Protein AF-V9H8X4-F1 (afdb_monomer_lite)

Structure (mmCIF, N/CA/C/O backbone):
data_AF-V9H8X4-F1
#
_entry.id   AF-V9H8X4-F1
#
loop_
_atom_site.group_PDB
_atom_site.id
_atom_site.type_symbol
_atom_site.label_atom_id
_atom_site.label_alt_id
_atom_site.label_comp_id
_atom_site.label_asym_id
_atom_site.label_entity_id
_atom_site.label_seq_id
_atom_site.pdbx_PDB_ins_code
_atom_site.Cartn_x
_atom_site.Cartn_y
_atom_site.Cartn_z
_atom_site.occupancy
_atom_site.B_iso_or_equiv
_atom_site.auth_seq_id
_atom_site.auth_comp_id
_atom_site.auth_asym_id
_atom_site.auth_atom_id
_atom_site.pdbx_PDB_model_num
ATOM 1 N N . MET A 1 1 ? -43.567 36.193 42.236 1.00 38.84 1 MET A N 1
ATOM 2 C CA . MET A 1 1 ? -42.399 35.588 42.914 1.00 38.84 1 MET A CA 1
ATOM 3 C C . MET A 1 1 ? -41.207 35.797 41.972 1.00 38.84 1 MET A C 1
ATOM 5 O O . MET A 1 1 ? -41.114 35.067 41.006 1.00 38.84 1 MET A O 1
ATOM 9 N N . LYS A 1 2 ? -40.506 36.941 41.903 1.00 38.06 2 LYS A N 1
ATOM 10 C CA . LYS A 1 2 ? -39.577 37.602 42.850 1.00 38.06 2 LYS A CA 1
ATOM 11 C C . LYS A 1 2 ? -38.543 36.644 43.463 1.00 38.06 2 LYS A C 1
ATOM 13 O O . LYS A 1 2 ? -38.815 36.086 44.516 1.00 38.06 2 LYS A O 1
ATOM 18 N N . TYR A 1 3 ? -37.370 36.534 42.829 1.00 48.62 3 TYR A N 1
ATOM 19 C CA . TYR A 1 3 ? -36.122 36.104 43.468 1.00 48.62 3 TYR A CA 1
ATOM 20 C C . TYR A 1 3 ? -35.083 37.235 43.395 1.00 48.62 3 TYR A C 1
ATOM 22 O O . TYR A 1 3 ? -34.789 37.766 42.327 1.00 48.62 3 TYR A O 1
ATOM 30 N N . GLN A 1 4 ? -34.631 37.622 44.588 1.00 46.38 4 GLN A N 1
ATOM 31 C CA . GLN A 1 4 ? -33.528 38.524 44.951 1.00 46.38 4 GLN A CA 1
ATOM 32 C C . GLN A 1 4 ? -32.189 37.867 44.541 1.00 46.38 4 GLN A C 1
ATOM 34 O O . GLN A 1 4 ? -32.106 36.645 44.587 1.00 46.38 4 GLN A O 1
ATOM 39 N N . LEU A 1 5 ? -31.193 38.531 43.945 1.00 41.81 5 LEU A N 1
ATOM 40 C CA . LEU A 1 5 ? -30.273 39.586 44.412 1.00 41.81 5 LEU A CA 1
ATOM 41 C C . LEU A 1 5 ? -29.179 39.123 45.420 1.00 41.81 5 LEU A C 1
ATOM 43 O O . LEU A 1 5 ? -29.481 38.629 46.500 1.00 41.81 5 LEU A O 1
ATOM 47 N N . ILE A 1 6 ? -27.941 39.505 45.058 1.00 48.84 6 ILE A N 1
ATOM 48 C CA . ILE A 1 6 ? -26.719 39.846 45.830 1.00 48.84 6 ILE A CA 1
ATOM 49 C C . ILE A 1 6 ? -25.648 38.764 46.129 1.00 48.84 6 ILE A C 1
ATOM 51 O O . ILE A 1 6 ? -25.942 37.695 46.648 1.00 48.84 6 ILE A O 1
ATOM 55 N N . MET A 1 7 ? -24.389 39.218 45.935 1.00 43.84 7 MET A N 1
ATOM 56 C CA . MET A 1 7 ? -23.119 38.937 46.658 1.00 43.84 7 MET A CA 1
ATOM 57 C C . MET A 1 7 ? -22.144 38.021 45.888 1.00 43.84 7 MET A C 1
ATOM 59 O O . MET A 1 7 ? -22.571 37.036 45.311 1.00 43.84 7 MET A O 1
ATOM 63 N N . MET A 1 8 ? -20.821 38.219 45.826 1.00 48.88 8 MET A N 1
ATOM 64 C CA . MET A 1 8 ? -19.881 39.235 46.324 1.00 48.88 8 MET A CA 1
ATOM 65 C C . MET A 1 8 ? -18.519 38.990 45.638 1.00 48.88 8 MET A C 1
ATOM 67 O O . MET A 1 8 ? -18.234 37.890 45.172 1.00 48.88 8 MET A O 1
ATOM 71 N N . SER A 1 9 ? -17.686 40.024 45.610 1.00 46.59 9 SER A N 1
ATOM 72 C CA . SER A 1 9 ? -16.349 40.116 45.016 1.00 46.59 9 SER A CA 1
ATOM 73 C C . SER A 1 9 ? -15.239 39.277 45.682 1.00 46.59 9 SER A C 1
ATOM 75 O O . SER A 1 9 ? -15.213 39.157 46.902 1.00 46.59 9 SER A O 1
ATOM 77 N N . GLY A 1 10 ? -14.221 38.919 44.881 1.00 46.66 10 GLY A N 1
ATOM 78 C CA . GLY A 1 10 ? -12.791 38.993 45.247 1.00 46.66 10 GLY A CA 1
ATOM 79 C C . GLY A 1 10 ? -12.074 37.707 45.694 1.00 46.66 10 GLY A C 1
ATOM 80 O O . GLY A 1 10 ? -12.570 37.002 46.559 1.00 46.66 10 GLY A O 1
ATOM 81 N N . LEU A 1 11 ? -10.887 37.455 45.113 1.00 47.56 11 LEU A N 1
ATOM 82 C CA . LEU A 1 11 ? -9.597 37.010 45.709 1.00 47.56 11 LEU A CA 1
ATOM 83 C C . LEU A 1 11 ? -8.684 36.528 44.547 1.00 47.56 11 LEU A C 1
ATOM 85 O O . LEU A 1 11 ? -9.029 35.588 43.844 1.00 47.56 11 LEU A O 1
ATOM 89 N N . LEU A 1 12 ? -7.701 37.318 44.098 1.00 43.94 12 LEU A N 1
ATOM 90 C CA . LEU A 1 12 ? -6.284 37.375 44.516 1.00 43.94 12 LEU A CA 1
ATOM 91 C C . LEU A 1 12 ? -5.410 36.162 44.123 1.00 43.94 12 LEU A C 1
ATOM 93 O O . LEU A 1 12 ? -5.714 35.014 44.421 1.00 43.94 12 LEU A O 1
ATOM 97 N N . LEU A 1 13 ? -4.294 36.502 43.460 1.00 49.56 13 LEU A N 1
ATOM 98 C CA . LEU A 1 13 ? -3.162 35.670 43.040 1.00 49.56 13 LEU A CA 1
ATOM 99 C C . LEU A 1 13 ? -2.629 34.760 44.157 1.00 49.56 13 LEU A C 1
ATOM 101 O O . LEU A 1 13 ? -2.424 35.217 45.278 1.00 49.56 13 LEU A O 1
ATOM 105 N N . ASN A 1 14 ? -2.219 33.546 43.780 1.00 54.97 14 ASN A N 1
ATOM 106 C CA . ASN A 1 14 ? -1.124 32.838 44.438 1.00 54.97 14 ASN A CA 1
ATOM 107 C C . ASN A 1 14 ? -0.194 32.229 43.382 1.00 54.97 14 ASN A C 1
ATOM 109 O O . ASN A 1 14 ? -0.600 31.413 42.558 1.00 54.97 14 ASN A O 1
ATOM 113 N N . ALA A 1 15 ? 1.054 32.686 43.415 1.00 45.19 15 ALA A N 1
ATOM 114 C CA . ALA A 1 15 ? 2.204 32.044 42.803 1.00 45.19 15 ALA A CA 1
ATOM 115 C C . ALA A 1 15 ? 2.862 31.098 43.823 1.00 45.19 15 ALA A C 1
ATOM 117 O O . ALA A 1 15 ? 2.522 31.136 45.005 1.00 45.19 15 ALA A O 1
ATOM 118 N N . CYS A 1 16 ? 3.882 30.369 43.355 1.00 39.66 16 CYS A N 1
ATOM 119 C CA . CYS A 1 16 ? 4.750 29.439 44.091 1.00 39.66 16 CYS A CA 1
ATOM 120 C C . CYS A 1 16 ? 4.154 28.011 44.183 1.00 39.66 16 CYS A C 1
ATOM 122 O O . CYS A 1 16 ? 2.951 27.844 44.303 1.00 39.66 16 CYS A O 1
ATOM 124 N N . VAL A 1 17 ? 4.897 26.909 44.077 1.00 44.16 17 VAL A N 1
ATOM 125 C CA . VAL A 1 17 ? 6.344 26.685 44.099 1.00 44.16 17 VAL A CA 1
ATOM 126 C C . VAL A 1 17 ? 6.613 25.229 43.679 1.00 44.16 17 VAL A C 1
ATOM 128 O O . VAL A 1 17 ? 5.860 24.330 44.033 1.00 44.16 17 VAL A O 1
ATOM 131 N N . SER A 1 18 ? 7.688 25.049 42.905 1.00 44.12 18 SER A N 1
ATOM 132 C CA . SER A 1 18 ? 8.586 23.882 42.799 1.00 44.12 18 SER A CA 1
ATOM 133 C C . SER A 1 18 ? 8.045 22.444 42.717 1.00 44.12 18 SER A C 1
ATOM 135 O O . SER A 1 18 ? 7.510 21.893 43.673 1.00 44.12 18 SER A O 1
ATOM 137 N N . GLY A 1 19 ? 8.467 21.767 41.647 1.00 38.81 19 GLY A N 1
ATOM 138 C CA . GLY A 1 19 ? 8.720 20.328 41.626 1.00 38.81 19 GLY A CA 1
ATOM 139 C C . GLY A 1 19 ? 9.842 20.006 40.637 1.00 38.81 19 GLY A C 1
ATOM 140 O O . GLY A 1 19 ? 9.573 19.683 39.487 1.00 38.81 19 GLY A O 1
ATOM 141 N N . LEU A 1 20 ? 11.098 20.157 41.073 1.00 43.06 20 LEU A N 1
ATOM 142 C CA . LEU A 1 20 ? 12.253 19.494 40.461 1.00 43.06 20 LEU A CA 1
ATOM 143 C C . LEU A 1 20 ? 12.196 18.007 40.833 1.00 43.06 20 LEU A C 1
ATOM 145 O O . LEU A 1 20 ? 12.209 17.726 42.025 1.00 43.06 20 LEU A O 1
ATOM 149 N N . THR A 1 21 ? 12.264 17.102 39.856 1.00 37.41 21 THR A N 1
ATOM 150 C CA . THR A 1 21 ? 12.989 15.816 39.947 1.00 37.41 21 THR A CA 1
ATOM 151 C C . THR A 1 21 ? 13.325 15.367 38.514 1.00 37.41 21 THR A C 1
ATOM 153 O O . THR A 1 21 ? 12.446 15.086 37.712 1.00 37.41 21 THR A O 1
ATOM 156 N N . SER A 1 22 ? 14.559 15.593 38.061 1.00 45.41 22 SER A N 1
ATOM 157 C CA . SER A 1 22 ? 15.632 14.582 37.991 1.00 45.41 22 SER A CA 1
ATOM 158 C C . SER A 1 22 ? 15.454 13.576 36.846 1.00 45.41 22 SER A C 1
ATOM 160 O O . SER A 1 22 ? 14.609 12.692 36.931 1.00 45.41 22 SER A O 1
ATOM 162 N N . GLY A 1 23 ? 16.305 13.67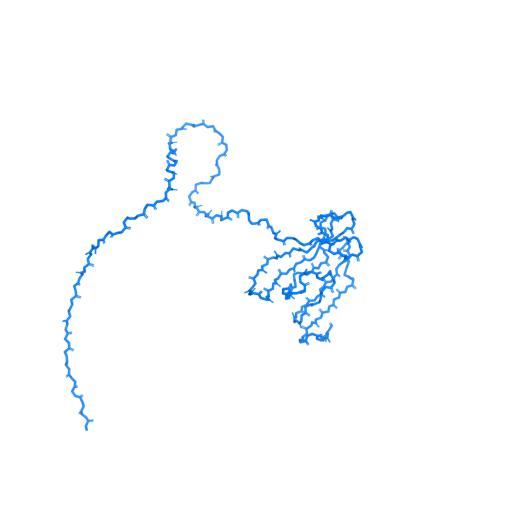8 35.818 1.00 41.91 23 GLY A N 1
ATOM 163 C CA . GLY A 1 23 ? 16.475 12.625 34.811 1.00 41.91 23 GLY A CA 1
ATOM 164 C C . GLY A 1 23 ? 17.063 13.108 33.485 1.00 41.91 23 GLY A C 1
ATOM 165 O O . GLY A 1 23 ? 16.327 13.323 32.532 1.00 41.91 23 GLY A O 1
ATOM 166 N N . ASP A 1 24 ? 18.387 13.278 33.453 1.00 44.84 24 ASP A N 1
ATOM 167 C CA . ASP A 1 24 ? 19.256 13.107 32.274 1.00 44.84 24 ASP A CA 1
ATOM 168 C C . ASP A 1 24 ? 19.012 13.984 31.033 1.00 44.84 24 ASP A C 1
ATOM 170 O O . ASP A 1 24 ? 18.841 13.508 29.911 1.00 44.84 24 ASP A O 1
ATOM 174 N N . GLY A 1 25 ? 19.099 15.303 31.207 1.00 40.31 25 GLY A N 1
ATOM 175 C CA . GLY A 1 25 ? 19.305 16.230 30.094 1.00 40.31 25 GLY A CA 1
ATOM 176 C C . GLY A 1 25 ? 20.783 16.578 29.948 1.00 40.31 25 GLY A C 1
ATOM 177 O O . GLY A 1 25 ? 21.277 17.442 30.668 1.00 40.31 25 GLY A O 1
ATOM 178 N N . VAL A 1 26 ? 21.498 15.939 29.018 1.00 51.84 26 VAL A N 1
ATOM 179 C CA . VAL A 1 26 ? 22.844 16.386 28.627 1.00 51.84 26 VAL A CA 1
ATOM 180 C C . VAL A 1 26 ? 22.701 17.734 27.917 1.00 51.84 26 VAL A C 1
ATOM 182 O O . VAL A 1 26 ? 22.252 17.808 26.774 1.00 51.84 26 VAL A O 1
ATOM 185 N N . SER A 1 27 ? 23.066 18.818 28.597 1.00 47.78 27 SER A N 1
ATOM 186 C CA . SER A 1 27 ? 23.166 20.145 27.999 1.00 47.78 27 SER A CA 1
ATOM 187 C C . SER A 1 27 ? 24.409 20.207 27.113 1.00 47.78 27 SER A C 1
ATOM 189 O O . SER A 1 27 ? 25.516 20.500 27.559 1.00 47.78 27 SER A O 1
ATOM 191 N N . VAL A 1 28 ? 24.237 19.940 25.818 1.00 47.31 28 VAL A N 1
ATOM 192 C CA . VAL A 1 28 ? 25.269 20.247 24.823 1.00 47.31 28 VAL A CA 1
ATOM 193 C C . VAL A 1 28 ? 25.179 21.736 24.502 1.00 47.31 28 VAL A C 1
ATOM 195 O O . VAL A 1 28 ? 24.481 22.172 23.589 1.00 47.31 28 VAL A O 1
ATOM 198 N N . GLY A 1 29 ? 25.867 22.532 25.319 1.00 46.12 29 GLY A N 1
ATOM 199 C CA . GLY A 1 29 ? 26.180 23.918 25.009 1.00 46.12 29 GLY A CA 1
ATOM 200 C C . GLY A 1 29 ? 27.262 23.969 23.935 1.00 46.12 29 GLY A C 1
ATOM 201 O O . GLY A 1 29 ? 28.422 23.680 24.207 1.00 46.12 29 GLY A O 1
ATOM 202 N N . VAL A 1 30 ? 26.889 24.352 22.719 1.00 46.00 30 VAL A N 1
ATOM 203 C CA . VAL A 1 30 ? 27.822 24.773 21.665 1.00 46.00 30 VAL A CA 1
ATOM 204 C C . VAL A 1 30 ? 27.287 26.129 21.211 1.00 46.00 30 VAL A C 1
ATOM 206 O O . VAL A 1 30 ? 26.231 26.217 20.601 1.00 46.00 30 VAL A O 1
ATOM 209 N N . GLY A 1 31 ? 27.832 27.247 21.682 1.00 38.62 31 GLY A N 1
ATOM 210 C CA . GLY A 1 31 ? 29.222 27.630 21.473 1.00 38.62 31 GLY A CA 1
ATOM 211 C C . GLY A 1 31 ? 29.271 28.408 20.162 1.00 38.62 31 GLY A C 1
ATOM 212 O O . GLY A 1 31 ? 29.438 27.827 19.096 1.00 38.62 31 GLY A O 1
ATOM 213 N N . ILE A 1 32 ? 29.036 29.720 20.233 1.00 53.75 32 ILE A N 1
ATOM 214 C CA . ILE A 1 32 ? 29.108 30.619 19.080 1.00 53.75 32 ILE A CA 1
ATOM 215 C C . ILE A 1 32 ? 30.589 30.785 18.740 1.00 53.75 32 ILE A C 1
ATOM 217 O O . ILE A 1 32 ? 31.320 31.441 19.475 1.00 53.75 32 ILE A O 1
ATOM 221 N N . GLY A 1 33 ? 31.042 30.172 17.650 1.00 37.47 33 GLY A N 1
ATOM 222 C CA . GLY A 1 33 ? 32.437 30.270 17.242 1.00 37.47 33 GLY A CA 1
ATOM 223 C C . GLY A 1 33 ? 32.659 29.835 15.802 1.00 37.47 33 GLY A C 1
ATOM 224 O O . GLY A 1 33 ? 32.567 28.656 15.499 1.00 37.47 33 GLY A O 1
ATOM 225 N N . GLY A 1 34 ? 32.971 30.815 14.950 1.00 43.41 34 GLY A N 1
ATOM 226 C CA . GLY A 1 34 ? 33.906 30.674 13.831 1.00 43.41 34 GLY A CA 1
ATOM 227 C C . GLY A 1 34 ? 33.517 29.752 12.677 1.00 43.41 34 GLY A C 1
ATOM 228 O O . GLY A 1 34 ? 33.696 28.550 12.752 1.00 43.41 34 GLY A O 1
ATOM 229 N N . MET A 1 35 ? 33.070 30.383 11.586 1.00 50.72 35 MET A N 1
ATOM 230 C CA . MET A 1 35 ? 33.462 30.130 10.188 1.00 50.72 35 MET A CA 1
ATOM 231 C C . MET A 1 35 ? 33.785 28.673 9.802 1.00 50.72 35 MET A C 1
ATOM 233 O O . MET A 1 35 ? 34.800 28.154 10.225 1.00 50.72 35 MET A O 1
ATOM 237 N N . PHE A 1 36 ? 32.947 28.100 8.926 1.00 46.41 36 PHE A N 1
ATOM 238 C CA . PHE A 1 36 ? 33.178 27.045 7.913 1.00 46.41 36 PHE A CA 1
ATOM 239 C C . PHE A 1 36 ? 32.031 26.018 7.922 1.00 46.41 36 PHE A C 1
ATOM 241 O O . PHE A 1 36 ? 31.776 25.353 8.918 1.00 46.41 36 PHE A O 1
ATOM 248 N N . GLY A 1 37 ? 31.354 25.877 6.777 1.00 41.66 37 GLY A N 1
ATOM 249 C CA . GLY A 1 37 ? 30.439 24.765 6.495 1.00 41.66 37 GLY A CA 1
ATOM 250 C C . GLY A 1 37 ? 28.959 25.146 6.436 1.00 41.66 37 GLY A C 1
ATOM 251 O O . GLY A 1 37 ? 28.396 25.692 7.379 1.00 41.66 37 GLY A O 1
ATOM 252 N N . ASN A 1 38 ? 28.346 24.858 5.286 1.00 49.03 38 ASN A N 1
ATOM 253 C CA . ASN A 1 38 ? 26.952 25.096 4.905 1.00 49.03 38 ASN A CA 1
ATOM 254 C C . ASN A 1 38 ? 25.943 24.865 6.042 1.00 49.03 38 ASN A C 1
ATOM 256 O O . ASN A 1 38 ? 25.577 23.727 6.329 1.00 49.03 38 ASN A O 1
ATOM 260 N N . ARG A 1 39 ? 25.438 25.951 6.641 1.00 51.28 39 ARG A N 1
ATOM 261 C CA . ARG A 1 39 ? 24.358 25.885 7.629 1.00 51.28 39 ARG A CA 1
ATOM 262 C C . ARG A 1 39 ? 23.071 26.475 7.070 1.00 51.28 39 ARG A C 1
ATOM 264 O O . ARG A 1 39 ? 23.010 27.633 6.660 1.00 51.28 39 ARG A O 1
ATOM 271 N N . ILE A 1 40 ? 22.059 25.621 7.055 1.00 51.62 40 ILE A N 1
ATOM 272 C CA . ILE A 1 40 ? 20.669 25.932 6.766 1.00 51.62 40 ILE A CA 1
ATOM 273 C C . ILE A 1 40 ? 20.139 26.885 7.844 1.00 51.62 40 ILE A C 1
ATOM 275 O O . ILE A 1 40 ? 20.235 26.599 9.032 1.00 51.62 40 ILE A O 1
ATOM 279 N N . GLY A 1 41 ? 19.570 28.000 7.382 1.00 46.69 41 GLY A N 1
ATOM 280 C CA . GLY A 1 41 ? 18.304 28.535 7.883 1.00 46.69 41 GLY A CA 1
ATOM 281 C C . GLY A 1 41 ? 18.303 29.243 9.235 1.00 46.69 41 GLY A C 1
ATOM 282 O O . GLY A 1 41 ? 18.188 28.632 10.290 1.00 46.69 41 GLY A O 1
ATOM 283 N N . VAL A 1 42 ? 18.284 30.571 9.174 1.00 51.47 42 VAL A N 1
ATOM 284 C CA . VAL A 1 42 ? 17.824 31.456 10.245 1.00 51.47 42 VAL A CA 1
ATOM 285 C C . VAL A 1 42 ? 16.340 31.182 10.542 1.00 51.47 42 VAL A C 1
ATOM 287 O O . VAL A 1 42 ? 15.503 31.271 9.650 1.00 51.47 42 VAL A O 1
ATOM 290 N N . GLY A 1 43 ? 16.011 30.923 11.809 1.00 48.31 43 GLY A N 1
ATOM 291 C CA . GLY A 1 43 ? 14.831 31.536 12.425 1.00 48.31 43 GLY A CA 1
ATOM 292 C C . GLY A 1 43 ? 13.448 30.912 12.228 1.00 48.31 43 GLY A C 1
ATOM 293 O O . GLY A 1 43 ? 12.489 31.662 12.298 1.00 48.31 43 GLY A O 1
ATOM 294 N N . THR A 1 44 ? 13.303 29.593 12.069 1.00 49.66 44 THR A N 1
ATOM 295 C CA . THR A 1 44 ? 12.114 28.858 12.559 1.00 49.66 44 THR A CA 1
ATOM 296 C C . THR A 1 44 ? 12.522 27.422 12.892 1.00 49.66 44 THR A C 1
ATOM 298 O O . THR A 1 44 ? 12.873 26.632 12.021 1.00 49.66 44 THR A O 1
ATOM 301 N N . SER A 1 45 ? 12.536 27.067 14.173 1.00 46.34 45 SER A N 1
ATOM 302 C CA . SER A 1 45 ? 12.736 25.688 14.613 1.00 46.34 45 SER A CA 1
ATOM 303 C C . SER A 1 45 ? 11.477 24.879 14.292 1.00 46.34 45 SER A C 1
ATOM 305 O O . SER A 1 45 ? 10.582 24.763 15.128 1.00 46.34 45 SER A O 1
ATOM 307 N N . ILE A 1 46 ? 11.378 24.329 13.079 1.00 52.03 46 ILE A N 1
ATOM 308 C CA . ILE A 1 46 ? 10.465 23.209 12.852 1.00 52.03 46 ILE A CA 1
ATOM 309 C C . ILE A 1 46 ? 11.124 22.007 13.513 1.00 52.03 46 ILE A C 1
ATOM 311 O O . ILE A 1 46 ? 12.070 21.419 12.992 1.00 52.03 46 ILE A O 1
ATOM 315 N N . GLN A 1 47 ? 10.633 21.675 14.699 1.00 42.56 47 GLN A N 1
ATOM 316 C CA . GLN A 1 47 ? 10.829 20.373 15.307 1.00 42.56 47 GLN A CA 1
ATOM 317 C C . GLN A 1 47 ? 10.243 19.338 14.339 1.00 42.56 47 GLN A C 1
ATOM 319 O O . GLN A 1 47 ? 9.046 19.077 14.357 1.00 42.56 47 GLN A O 1
ATOM 324 N N . MET A 1 48 ? 11.061 18.798 13.436 1.00 44.78 48 MET A N 1
ATOM 325 C CA . MET A 1 48 ? 10.720 17.578 12.715 1.00 44.78 48 MET A CA 1
ATOM 326 C C . MET A 1 48 ? 11.086 16.424 13.645 1.00 44.78 48 MET A C 1
ATOM 328 O O . MET A 1 48 ? 12.279 16.158 13.818 1.00 44.78 48 MET A O 1
ATOM 332 N N . PRO A 1 49 ? 10.119 15.765 14.308 1.00 42.03 49 PRO A N 1
ATOM 333 C CA . PRO A 1 49 ? 10.428 14.537 15.013 1.00 42.03 49 PRO A CA 1
ATOM 334 C C . PRO A 1 49 ? 10.983 13.522 14.006 1.00 42.03 49 PRO A C 1
ATOM 336 O O . PRO A 1 49 ? 10.350 13.216 12.999 1.00 42.03 49 PRO A O 1
ATOM 339 N N . THR A 1 50 ? 12.216 13.096 14.285 1.00 42.69 50 THR A N 1
ATOM 340 C CA . THR A 1 50 ? 12.871 11.821 13.956 1.00 42.69 50 THR A CA 1
ATOM 341 C C . THR A 1 50 ? 12.184 10.955 12.897 1.00 42.69 50 THR A C 1
ATOM 343 O O . THR A 1 50 ? 11.071 10.485 13.119 1.00 42.69 50 THR A O 1
ATOM 346 N N . GLN A 1 51 ? 12.902 10.676 11.802 1.00 45.78 51 GLN A N 1
ATOM 347 C CA . GLN A 1 51 ? 12.603 9.666 10.777 1.00 45.78 51 GLN A CA 1
ATOM 348 C C . GLN A 1 51 ? 11.816 8.467 11.336 1.00 45.78 51 GLN A C 1
ATOM 350 O O . GLN A 1 51 ? 12.390 7.515 11.858 1.00 45.78 51 GLN A O 1
ATOM 355 N N . THR A 1 52 ? 10.491 8.496 11.210 1.00 46.84 52 THR A N 1
ATOM 356 C CA . THR A 1 52 ? 9.696 7.275 11.264 1.00 46.84 52 THR A CA 1
ATOM 357 C C . THR A 1 52 ? 9.826 6.678 9.877 1.00 46.84 52 THR A C 1
ATOM 359 O O . THR A 1 52 ? 9.206 7.152 8.927 1.00 46.84 52 THR A O 1
ATOM 362 N N . THR A 1 53 ? 10.716 5.699 9.712 1.00 52.22 53 THR A N 1
ATOM 363 C CA . THR A 1 53 ? 10.726 4.894 8.490 1.00 52.22 53 THR A CA 1
ATOM 364 C C . THR A 1 53 ? 9.288 4.421 8.266 1.00 52.22 53 THR A C 1
ATOM 366 O O . THR A 1 53 ? 8.705 3.859 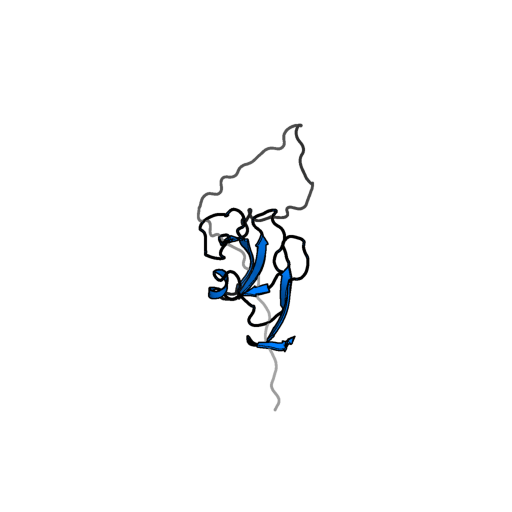9.201 1.00 52.22 53 THR A O 1
ATOM 369 N N . PRO A 1 54 ? 8.673 4.691 7.099 1.00 63.22 54 PRO A N 1
ATOM 370 C CA . PRO A 1 54 ? 7.314 4.251 6.843 1.00 63.22 54 PRO A CA 1
ATOM 371 C C . PRO A 1 54 ? 7.226 2.756 7.124 1.00 63.22 54 PRO A C 1
ATOM 373 O O . PRO A 1 54 ? 8.034 1.983 6.607 1.00 63.22 54 PRO A O 1
ATOM 376 N N . THR A 1 55 ? 6.285 2.347 7.975 1.00 89.88 55 THR A N 1
ATOM 377 C CA . THR A 1 55 ? 6.091 0.925 8.248 1.00 89.88 55 THR A CA 1
ATOM 378 C C . THR A 1 55 ? 5.685 0.257 6.941 1.00 89.88 55 THR A C 1
ATOM 380 O O . THR A 1 55 ? 4.640 0.577 6.366 1.00 89.88 55 THR A O 1
ATOM 383 N N . THR A 1 56 ? 6.551 -0.625 6.457 1.00 94.56 56 THR A N 1
ATOM 384 C CA . THR A 1 56 ? 6.397 -1.341 5.195 1.00 94.56 56 THR A CA 1
ATOM 385 C C . THR A 1 56 ? 6.188 -2.821 5.468 1.00 94.56 56 THR A C 1
ATOM 387 O O . THR A 1 56 ? 6.743 -3.387 6.407 1.00 94.56 56 THR A O 1
ATOM 390 N N . ILE A 1 57 ? 5.319 -3.432 4.671 1.00 97.12 57 ILE A N 1
ATOM 391 C CA . ILE A 1 57 ? 5.005 -4.858 4.717 1.00 97.12 57 ILE A CA 1
ATOM 392 C C . ILE A 1 57 ? 5.352 -5.414 3.345 1.00 97.12 57 ILE A C 1
ATOM 394 O O . ILE A 1 57 ? 4.829 -4.924 2.342 1.00 97.12 57 ILE A O 1
ATOM 398 N N . HIS A 1 58 ? 6.227 -6.414 3.298 1.00 97.50 58 HIS A N 1
ATOM 399 C CA . HIS A 1 58 ? 6.716 -6.977 2.045 1.00 97.50 58 HIS A CA 1
ATOM 400 C C . HIS A 1 58 ? 5.924 -8.219 1.640 1.00 97.50 58 HIS A C 1
ATOM 402 O O . HIS A 1 58 ? 5.513 -9.032 2.472 1.00 97.50 58 HIS A O 1
ATOM 408 N N . PHE A 1 59 ? 5.745 -8.368 0.331 1.00 98.31 59 PHE A N 1
ATOM 409 C CA . PHE A 1 59 ? 5.164 -9.535 -0.305 1.00 98.31 59 PHE A CA 1
ATOM 410 C C . PHE A 1 59 ? 6.100 -10.056 -1.399 1.00 98.31 59 PHE A C 1
ATOM 412 O O . PHE A 1 59 ? 6.668 -9.282 -2.173 1.00 98.31 59 PHE A O 1
ATOM 419 N N . ASP A 1 60 ? 6.251 -11.375 -1.489 1.00 97.88 60 ASP A N 1
ATOM 420 C CA . ASP A 1 60 ? 6.991 -12.021 -2.569 1.00 97.88 60 ASP A CA 1
ATOM 421 C C . ASP A 1 60 ? 6.272 -11.880 -3.927 1.00 97.88 60 ASP A C 1
ATOM 423 O O . ASP A 1 60 ? 5.155 -11.363 -4.035 1.00 97.88 60 ASP A O 1
ATOM 427 N N . ALA A 1 61 ? 6.907 -12.362 -4.997 1.00 96.75 61 ALA A N 1
ATOM 428 C CA . ALA A 1 61 ? 6.347 -12.305 -6.348 1.00 96.75 61 ALA A CA 1
ATOM 429 C C . ALA A 1 61 ? 5.027 -13.092 -6.511 1.00 96.75 61 ALA A C 1
ATOM 431 O O . ALA A 1 61 ? 4.300 -12.885 -7.484 1.00 96.75 61 ALA A O 1
ATOM 432 N N . GLN A 1 62 ? 4.701 -13.994 -5.581 1.00 96.75 62 GLN A N 1
ATOM 433 C CA . GLN A 1 62 ? 3.444 -14.743 -5.543 1.00 96.75 62 GLN A CA 1
ATOM 434 C C . GLN A 1 62 ? 2.400 -14.101 -4.612 1.00 96.75 62 GLN A C 1
ATOM 436 O O . GLN A 1 62 ? 1.276 -14.596 -4.527 1.00 96.75 62 GLN A O 1
ATOM 441 N N . GLY A 1 63 ? 2.734 -12.990 -3.951 1.00 95.62 63 GLY A N 1
ATOM 442 C CA . GLY A 1 63 ? 1.856 -12.279 -3.029 1.00 95.62 63 GLY A CA 1
ATOM 443 C C . GLY A 1 63 ? 1.809 -12.869 -1.618 1.00 95.62 63 GLY A C 1
ATOM 444 O O . GLY A 1 63 ? 0.866 -12.573 -0.882 1.00 95.62 63 GLY A O 1
ATOM 445 N N . ARG A 1 64 ? 2.775 -13.710 -1.229 1.00 97.31 64 ARG A N 1
ATOM 446 C CA . ARG A 1 64 ? 2.915 -14.190 0.156 1.00 97.31 64 ARG A CA 1
ATOM 447 C C . ARG A 1 64 ? 3.702 -13.185 0.977 1.00 97.31 64 ARG A C 1
ATOM 449 O O . ARG A 1 64 ? 4.554 -12.499 0.428 1.00 97.31 64 ARG A O 1
ATOM 456 N N . LEU A 1 65 ? 3.440 -13.116 2.280 1.00 96.69 65 LEU A N 1
ATOM 457 C CA . LEU A 1 65 ? 4.243 -12.293 3.185 1.00 96.69 65 LEU A CA 1
ATOM 458 C C . LEU A 1 65 ? 5.719 -12.684 3.112 1.00 96.69 65 LEU A C 1
ATOM 460 O O . LEU A 1 65 ? 6.055 -13.863 3.015 1.00 96.69 65 LEU A O 1
ATOM 464 N N . SER A 1 66 ? 6.571 -11.672 3.184 1.00 96.06 66 SER A N 1
ATOM 465 C CA . SER A 1 66 ? 8.019 -11.803 3.197 1.00 96.06 66 SER A CA 1
ATOM 466 C C . SER A 1 66 ? 8.589 -10.917 4.299 1.00 96.06 66 SER A C 1
ATOM 468 O O . SER A 1 66 ? 8.095 -9.811 4.523 1.00 96.06 66 SER A O 1
ATOM 470 N N . ASP A 1 67 ? 9.648 -11.378 4.961 1.00 92.94 67 ASP A N 1
ATOM 471 C CA . ASP A 1 67 ? 10.344 -10.603 5.998 1.00 92.94 67 ASP A CA 1
ATOM 472 C C . ASP A 1 67 ? 11.236 -9.498 5.407 1.00 92.94 67 ASP A C 1
ATOM 474 O O . ASP A 1 67 ? 11.700 -8.610 6.120 1.00 92.94 67 ASP A O 1
ATOM 478 N N . ALA A 1 68 ? 11.483 -9.544 4.096 1.00 93.25 68 ALA A N 1
ATOM 479 C CA . ALA A 1 68 ? 12.306 -8.581 3.377 1.00 93.25 68 ALA A CA 1
ATOM 480 C C . ALA A 1 68 ? 11.793 -8.340 1.951 1.00 93.25 68 ALA A C 1
ATOM 482 O O . ALA A 1 68 ? 11.001 -9.121 1.411 1.00 93.25 68 ALA A O 1
ATOM 483 N N . ALA A 1 69 ? 12.297 -7.277 1.325 1.00 95.00 69 ALA A N 1
ATOM 484 C CA . ALA A 1 69 ? 12.058 -6.984 -0.081 1.00 95.00 69 ALA A CA 1
ATOM 485 C C . ALA A 1 69 ? 12.458 -8.169 -0.974 1.00 95.00 69 ALA A C 1
ATOM 487 O O . ALA A 1 69 ? 13.528 -8.763 -0.817 1.00 95.00 69 ALA A O 1
ATOM 488 N N . SER A 1 70 ? 11.598 -8.500 -1.936 1.00 95.81 70 SER A N 1
ATOM 489 C CA . SER A 1 70 ? 11.805 -9.619 -2.855 1.00 95.81 70 SER A CA 1
ATOM 490 C C . SER A 1 70 ? 11.862 -9.135 -4.298 1.00 95.81 70 SER A C 1
ATOM 492 O O . SER A 1 70 ? 11.130 -8.230 -4.707 1.00 95.81 70 SER A O 1
ATOM 494 N N . LYS A 1 71 ? 12.722 -9.756 -5.111 1.00 93.88 71 LYS A N 1
ATOM 495 C CA . LYS A 1 71 ? 12.802 -9.454 -6.543 1.00 93.88 71 LYS A CA 1
ATOM 496 C C . LYS A 1 71 ? 11.457 -9.764 -7.202 1.00 9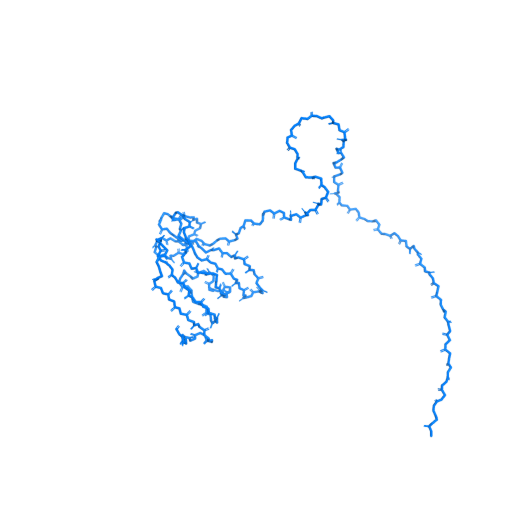3.88 71 LYS A C 1
ATOM 498 O O . LYS A 1 71 ? 10.940 -10.869 -7.068 1.00 93.88 71 LYS A O 1
ATOM 503 N N . ASN A 1 72 ? 10.928 -8.801 -7.957 1.00 94.94 72 ASN A N 1
ATOM 504 C CA . ASN A 1 72 ? 9.583 -8.848 -8.553 1.00 94.94 72 ASN A CA 1
ATOM 505 C C . ASN A 1 72 ? 8.442 -8.923 -7.519 1.00 94.94 72 ASN A C 1
ATOM 507 O O . ASN A 1 72 ? 7.316 -9.254 -7.885 1.00 94.94 72 ASN A O 1
ATOM 511 N N . GLY A 1 73 ? 8.733 -8.657 -6.246 1.00 97.31 73 GLY A N 1
ATOM 512 C CA . GLY A 1 73 ? 7.748 -8.600 -5.181 1.00 97.31 73 GLY A CA 1
ATOM 513 C C . GLY A 1 73 ? 7.008 -7.268 -5.139 1.00 97.31 73 GLY A C 1
ATOM 514 O O . GLY A 1 73 ? 7.052 -6.445 -6.063 1.00 97.31 73 GLY A O 1
ATOM 515 N N . PHE A 1 74 ? 6.336 -7.059 -4.018 1.00 98.38 74 PHE A N 1
ATOM 516 C CA . PHE A 1 74 ? 5.529 -5.882 -3.747 1.00 98.38 74 PHE A CA 1
ATOM 517 C C . PHE A 1 74 ? 5.751 -5.443 -2.311 1.00 98.38 74 PHE A C 1
ATOM 519 O O . PHE A 1 74 ? 6.046 -6.266 -1.448 1.00 98.38 74 PHE A O 1
ATOM 526 N N . TYR A 1 75 ? 5.519 -4.171 -2.031 1.00 98.00 75 TYR A N 1
ATOM 527 C CA . TYR A 1 75 ? 5.432 -3.710 -0.656 1.00 98.00 75 TYR A CA 1
ATOM 528 C C . TYR A 1 75 ? 4.195 -2.850 -0.460 1.00 98.00 75 TYR A C 1
ATOM 530 O O . TYR A 1 75 ? 3.761 -2.117 -1.350 1.00 98.00 75 TYR A O 1
ATOM 538 N N . ARG A 1 76 ? 3.617 -2.956 0.731 1.00 98.44 76 ARG A N 1
ATOM 539 C CA . ARG A 1 76 ? 2.583 -2.062 1.229 1.00 98.44 76 ARG A CA 1
ATOM 540 C C . ARG A 1 76 ? 3.219 -1.080 2.185 1.00 98.44 76 ARG A C 1
ATOM 542 O O . ARG A 1 76 ? 3.843 -1.489 3.158 1.00 98.44 76 ARG A O 1
ATOM 549 N N . GLN A 1 77 ? 3.008 0.203 1.945 1.00 97.31 77 GLN A N 1
ATOM 550 C CA . GLN A 1 77 ? 3.409 1.264 2.851 1.00 97.31 77 GLN A CA 1
ATOM 551 C C . GLN A 1 77 ? 2.204 1.748 3.654 1.00 97.31 77 GLN A C 1
ATOM 553 O O . GLN A 1 77 ? 1.163 2.078 3.084 1.00 97.31 77 GLN A O 1
ATOM 558 N N . ILE A 1 78 ? 2.352 1.827 4.975 1.00 96.81 78 ILE A N 1
ATOM 559 C CA . ILE A 1 78 ? 1.376 2.485 5.845 1.00 96.81 78 ILE A CA 1
ATOM 560 C C . ILE A 1 78 ? 1.648 3.991 5.804 1.00 96.81 78 ILE A C 1
ATOM 562 O O . ILE A 1 78 ? 2.683 4.454 6.278 1.00 96.81 78 ILE A O 1
ATOM 566 N N . ILE A 1 79 ? 0.721 4.751 5.223 1.00 96.00 79 ILE A N 1
ATOM 567 C CA . ILE A 1 79 ? 0.803 6.214 5.11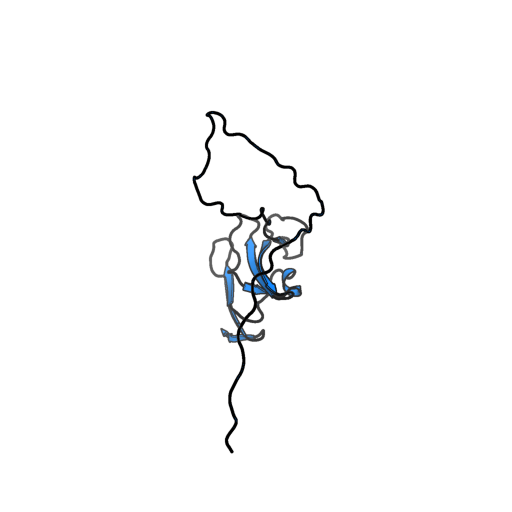1 1.00 96.00 79 ILE A CA 1
ATOM 568 C C . ILE A 1 79 ? 0.373 6.859 6.428 1.00 96.00 79 ILE A C 1
ATOM 570 O O . ILE A 1 79 ? 1.018 7.786 6.911 1.00 96.00 79 ILE A O 1
ATOM 574 N N . SER A 1 80 ? -0.722 6.376 7.019 1.00 94.06 80 SER A N 1
ATOM 575 C CA . SER A 1 80 ? -1.196 6.862 8.313 1.00 94.06 80 SER A CA 1
ATOM 576 C C . SER A 1 80 ? -2.003 5.807 9.065 1.00 94.06 80 SER A C 1
ATOM 578 O O . SER A 1 80 ? -2.679 4.961 8.476 1.00 94.06 80 SER A O 1
ATOM 580 N N . LYS A 1 81 ? -1.947 5.874 10.397 1.00 94.88 81 LYS A N 1
ATOM 581 C CA . LYS A 1 81 ? -2.826 5.129 11.302 1.00 94.88 81 LYS A CA 1
ATOM 582 C C . LYS A 1 81 ? -3.925 6.075 11.780 1.00 94.88 81 LYS A C 1
ATOM 584 O O . LYS A 1 81 ? -3.638 7.015 12.514 1.00 94.88 81 LYS A O 1
ATOM 589 N N . GLN A 1 82 ? -5.163 5.840 11.356 1.00 91.88 82 GLN A N 1
ATOM 590 C CA . GLN A 1 82 ? -6.316 6.674 11.718 1.00 91.88 82 GLN A CA 1
ATOM 591 C C . GLN A 1 82 ? -6.935 6.244 13.053 1.00 91.88 82 GLN A C 1
ATOM 593 O O . GLN A 1 82 ? -7.419 7.074 13.814 1.00 91.88 82 GLN A O 1
ATOM 598 N N . SER A 1 83 ? -6.905 4.944 13.356 1.00 92.81 83 SER A N 1
ATOM 599 C CA . SER A 1 83 ? -7.357 4.383 14.633 1.00 92.81 83 SER A CA 1
ATOM 600 C C . SER A 1 83 ? -6.651 3.052 14.919 1.00 92.81 83 SER A C 1
ATOM 602 O O . SER A 1 83 ? -5.762 2.634 14.176 1.00 92.81 83 SER A O 1
ATOM 604 N N . ALA A 1 84 ? -7.031 2.355 15.994 1.00 89.81 84 ALA A N 1
ATOM 605 C CA . ALA A 1 84 ? -6.496 1.026 16.300 1.00 89.81 84 ALA A CA 1
ATOM 606 C C . ALA A 1 84 ? -6.738 -0.005 15.179 1.00 89.81 84 ALA A C 1
ATOM 608 O O . ALA A 1 84 ? -5.952 -0.936 15.045 1.00 89.81 84 ALA A O 1
ATOM 609 N N . ASN A 1 85 ? -7.792 0.168 14.373 1.00 94.19 85 ASN A N 1
ATOM 610 C CA . ASN A 1 85 ? -8.183 -0.783 13.332 1.00 94.19 85 ASN A CA 1
ATOM 611 C C . ASN A 1 85 ? -8.440 -0.117 11.969 1.00 94.19 85 ASN A C 1
ATOM 613 O O . ASN A 1 85 ? -9.167 -0.667 11.147 1.00 94.19 85 ASN A O 1
ATOM 617 N N . GLN A 1 86 ? -7.880 1.070 11.723 1.00 95.88 86 GLN A N 1
ATOM 618 C CA . GLN A 1 86 ? -8.052 1.770 10.452 1.00 95.88 86 GLN A CA 1
ATOM 619 C C . GLN A 1 86 ? -6.764 2.468 10.032 1.00 95.88 86 GLN A C 1
ATOM 621 O O . GLN A 1 86 ? -6.191 3.258 10.788 1.00 95.88 86 GLN A O 1
ATOM 626 N N . TYR A 1 87 ? -6.327 2.165 8.814 1.00 97.06 87 TYR A N 1
ATOM 627 C CA . TYR A 1 87 ? -5.052 2.582 8.250 1.00 97.06 87 TYR A CA 1
ATOM 628 C C . TYR A 1 87 ? -5.261 3.081 6.829 1.00 97.06 87 TYR A C 1
ATOM 630 O O . TYR A 1 87 ? -6.020 2.477 6.078 1.00 97.06 87 TYR A O 1
ATOM 638 N N . ILE A 1 88 ? -4.551 4.138 6.447 1.00 97.62 88 ILE A N 1
ATOM 639 C CA . ILE A 1 88 ? -4.390 4.507 5.042 1.00 97.62 88 ILE A CA 1
ATOM 640 C C . ILE A 1 88 ? -3.086 3.896 4.558 1.00 97.62 88 ILE A C 1
ATOM 642 O O . ILE A 1 88 ? -2.030 4.115 5.157 1.00 97.62 88 ILE A O 1
ATOM 646 N N . VAL A 1 89 ? -3.164 3.126 3.480 1.00 97.81 89 VAL A N 1
ATOM 647 C CA . VAL A 1 89 ? -2.019 2.415 2.911 1.00 97.81 89 VAL A CA 1
ATOM 648 C C . VAL A 1 89 ? -1.929 2.637 1.414 1.00 97.81 89 VAL A C 1
ATOM 650 O O . VAL A 1 89 ? -2.914 3.003 0.779 1.00 97.81 89 VAL A O 1
ATOM 653 N N . GLN A 1 90 ? -0.766 2.350 0.847 1.00 98.38 90 GLN A N 1
ATOM 654 C CA . GLN A 1 90 ? -0.573 2.298 -0.594 1.00 98.38 90 GLN A CA 1
ATOM 655 C C . GLN A 1 90 ? 0.363 1.145 -0.947 1.00 98.38 90 GLN A C 1
ATOM 657 O O . GLN A 1 90 ? 1.358 0.917 -0.257 1.00 98.38 90 GLN A O 1
ATOM 662 N N . ASP A 1 91 ? 0.036 0.421 -2.013 1.00 98.19 91 ASP A N 1
ATOM 663 C CA . ASP A 1 91 ? 0.847 -0.687 -2.500 1.00 98.19 91 ASP A CA 1
ATOM 664 C C . ASP A 1 91 ? 1.750 -0.223 -3.646 1.00 98.19 91 ASP A C 1
ATOM 666 O O . ASP A 1 91 ? 1.364 0.612 -4.471 1.00 98.19 91 ASP A O 1
ATOM 670 N N . PHE A 1 92 ? 2.929 -0.830 -3.736 1.00 98.38 92 PHE A N 1
ATOM 671 C CA . PHE A 1 92 ? 3.972 -0.525 -4.707 1.00 98.38 92 PHE A CA 1
ATOM 672 C C . PHE A 1 92 ? 4.610 -1.806 -5.248 1.00 98.38 92 PHE A C 1
ATOM 674 O O . PHE A 1 92 ? 4.549 -2.874 -4.632 1.00 98.38 92 PHE A O 1
ATOM 681 N N . TYR A 1 93 ? 5.236 -1.688 -6.412 1.00 98.00 93 TYR A N 1
ATOM 682 C CA . TYR A 1 93 ? 6.124 -2.705 -6.960 1.00 98.00 93 TYR A CA 1
ATOM 68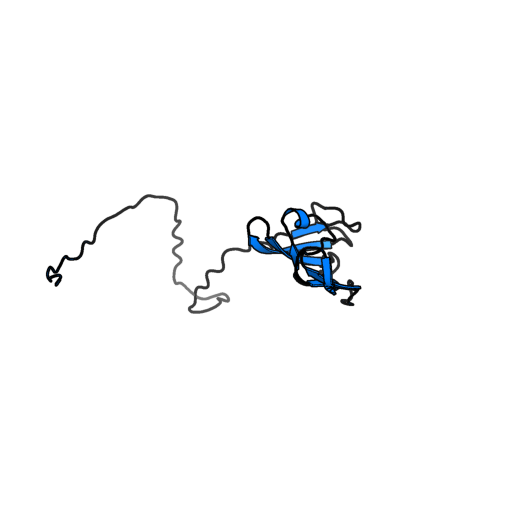3 C C . TYR A 1 93 ? 7.514 -2.569 -6.331 1.00 98.00 93 TYR A C 1
ATOM 685 O O . TYR A 1 93 ? 8.077 -1.478 -6.335 1.00 98.00 93 TYR A O 1
ATOM 693 N N . GLU A 1 94 ? 8.107 -3.669 -5.853 1.00 96.31 94 GLU A N 1
ATOM 694 C CA . GLU A 1 94 ? 9.507 -3.664 -5.376 1.00 96.31 94 GLU A CA 1
ATOM 695 C C . GLU A 1 94 ? 10.468 -3.283 -6.502 1.00 96.31 94 GLU A C 1
ATOM 697 O O . GLU A 1 94 ? 11.421 -2.524 -6.330 1.00 96.31 94 GLU A O 1
ATOM 702 N N . MET A 1 95 ? 10.185 -3.783 -7.706 1.00 93.56 95 MET A N 1
ATOM 703 C CA . MET A 1 95 ? 10.928 -3.393 -8.891 1.00 93.56 95 MET A CA 1
ATOM 704 C C . MET A 1 95 ? 10.586 -1.949 -9.265 1.00 93.56 95 MET A C 1
ATOM 706 O O . MET A 1 95 ? 9.483 -1.655 -9.720 1.00 93.56 95 MET A O 1
ATOM 710 N N . GLY A 1 96 ? 11.560 -1.058 -9.100 1.00 89.00 96 GLY A N 1
ATOM 711 C CA . GLY A 1 96 ? 11.464 0.338 -9.526 1.00 89.00 96 GLY A CA 1
ATOM 712 C C . GLY A 1 96 ? 10.600 1.232 -8.634 1.00 89.00 96 GLY A C 1
ATOM 713 O O . GLY A 1 96 ? 10.547 2.430 -8.892 1.00 89.00 96 GLY A O 1
ATOM 714 N N . GLY A 1 97 ? 9.939 0.697 -7.601 1.00 93.94 97 GLY A N 1
ATOM 715 C CA . GLY A 1 97 ? 9.161 1.494 -6.645 1.00 93.94 97 GLY A CA 1
ATOM 716 C C . GLY A 1 97 ? 7.910 2.147 -7.238 1.00 93.94 97 GLY A C 1
ATOM 717 O O . GLY A 1 97 ? 7.360 3.078 -6.650 1.00 93.94 97 GLY A O 1
ATOM 718 N N . ALA A 1 98 ? 7.459 1.710 -8.418 1.00 97.25 98 ALA A N 1
ATOM 719 C CA . ALA A 1 98 ? 6.271 2.269 -9.052 1.00 97.25 98 ALA A CA 1
ATOM 720 C C . ALA A 1 98 ? 5.031 2.002 -8.187 1.00 97.25 98 ALA A C 1
ATOM 722 O O . ALA A 1 98 ? 4.882 0.920 -7.609 1.00 97.25 98 ALA A O 1
ATOM 723 N N . LYS A 1 99 ? 4.110 2.971 -8.112 1.00 97.31 99 LYS A N 1
ATOM 724 C CA . LYS A 1 99 ? 2.851 2.763 -7.388 1.00 97.31 99 LYS A CA 1
ATOM 725 C C . LYS A 1 99 ? 2.033 1.658 -8.056 1.00 97.31 99 LYS A C 1
ATOM 727 O O . LYS A 1 99 ? 1.889 1.629 -9.277 1.00 97.31 99 LYS A O 1
ATOM 732 N N . ARG A 1 100 ? 1.465 0.772 -7.244 1.00 98.31 100 ARG A N 1
ATOM 733 C CA . ARG A 1 100 ? 0.511 -0.255 -7.670 1.00 98.31 100 ARG A CA 1
ATOM 734 C C . ARG A 1 100 ? -0.917 0.147 -7.327 1.00 98.31 100 ARG A C 1
ATOM 736 O O . ARG A 1 100 ? -1.817 -0.209 -8.075 1.00 98.31 100 ARG A O 1
ATOM 743 N N . THR A 1 101 ? -1.144 0.889 -6.247 1.00 98.62 101 THR A N 1
ATOM 744 C CA . THR A 1 101 ? -2.472 1.431 -5.925 1.00 98.62 101 THR A CA 1
ATOM 745 C C . THR A 1 101 ? -2.429 2.926 -5.657 1.00 98.62 101 THR A C 1
ATOM 747 O O . THR A 1 101 ? -1.358 3.503 -5.467 1.00 98.62 101 THR A O 1
ATOM 750 N N . ASP A 1 102 ? -3.597 3.562 -5.637 1.00 98.31 102 ASP A N 1
ATOM 751 C CA . ASP A 1 102 ? -3.776 4.818 -4.903 1.00 98.31 102 ASP A CA 1
ATOM 752 C C . ASP A 1 102 ? -3.891 4.540 -3.389 1.00 98.31 102 ASP A C 1
ATOM 754 O O . ASP A 1 102 ? -4.077 3.379 -2.994 1.00 98.31 102 ASP A O 1
ATOM 758 N N . PRO A 1 103 ? -3.762 5.567 -2.525 1.00 98.25 103 PRO A N 1
ATOM 759 C CA . PRO A 1 103 ? -4.023 5.420 -1.100 1.00 98.25 103 PRO A CA 1
ATOM 760 C C . PRO A 1 103 ? -5.435 4.891 -0.832 1.00 98.25 103 PRO A C 1
ATOM 762 O O . PRO A 1 103 ? -6.416 5.461 -1.309 1.00 98.25 103 PRO A O 1
ATOM 765 N N . MET A 1 104 ? -5.542 3.824 -0.043 1.00 97.88 104 MET A N 1
ATOM 766 C CA . MET A 1 104 ? -6.816 3.187 0.292 1.00 97.88 104 MET A CA 1
ATOM 767 C C . MET A 1 104 ? -6.914 2.854 1.787 1.00 97.88 104 MET A C 1
ATOM 769 O O . MET A 1 104 ? -5.890 2.586 2.427 1.00 97.88 104 MET A O 1
ATOM 773 N N . PRO A 1 105 ? -8.128 2.863 2.364 1.00 97.56 105 PRO A N 1
ATOM 774 C CA . PRO A 1 105 ? -8.335 2.490 3.755 1.00 97.56 105 PRO A CA 1
ATOM 775 C C . PRO A 1 105 ? -8.385 0.966 3.929 1.00 97.56 105 PRO A C 1
ATOM 777 O O . PRO A 1 105 ? -9.184 0.293 3.282 1.00 97.56 105 PRO A O 1
ATOM 780 N N . LEU A 1 106 ? -7.597 0.429 4.860 1.00 97.88 106 LEU A N 1
ATOM 781 C CA . LEU A 1 106 ? -7.622 -0.979 5.268 1.00 97.88 106 LEU A CA 1
ATOM 782 C C . LEU A 1 106 ? -7.742 -1.127 6.790 1.00 97.88 106 LEU A C 1
ATOM 784 O O . LEU A 1 106 ? -7.349 -0.242 7.557 1.00 97.88 106 LEU A O 1
ATOM 788 N N . THR A 1 107 ? -8.255 -2.275 7.232 1.00 97.06 107 THR A N 1
ATOM 789 C CA . THR A 1 107 ? -8.230 -2.687 8.643 1.00 97.06 107 THR A CA 1
ATOM 790 C C . THR A 1 107 ? -6.894 -3.323 9.032 1.00 97.06 107 THR A C 1
ATOM 792 O O . THR A 1 107 ? -6.095 -3.686 8.168 1.00 97.06 107 THR A O 1
ATOM 795 N N . ALA A 1 108 ? -6.655 -3.513 10.336 1.00 95.69 108 ALA A N 1
ATOM 796 C CA . ALA A 1 108 ? -5.420 -4.128 10.833 1.00 95.69 108 ALA A CA 1
ATOM 797 C C . ALA A 1 108 ? -5.186 -5.536 10.254 1.00 95.69 108 ALA A C 1
ATOM 799 O O . ALA A 1 108 ? -4.070 -5.871 9.867 1.00 95.69 108 ALA A O 1
ATOM 800 N N . SER A 1 109 ? -6.242 -6.349 10.144 1.00 95.31 109 SER A N 1
ATOM 801 C CA . SER A 1 109 ? -6.151 -7.703 9.582 1.00 95.31 109 SER A CA 1
ATOM 802 C C . SER A 1 109 ? -5.880 -7.702 8.076 1.00 95.31 109 SER A C 1
ATOM 804 O O . SER A 1 109 ? -5.205 -8.594 7.568 1.00 95.31 109 SER A O 1
ATOM 806 N N . GLN A 1 110 ? -6.362 -6.687 7.357 1.00 97.44 110 GLN A N 1
ATOM 807 C CA . GLN A 1 110 ? -6.167 -6.556 5.916 1.00 97.44 110 GLN A CA 1
ATOM 808 C C . GLN A 1 110 ? -4.750 -6.120 5.533 1.00 97.44 110 GLN A C 1
ATOM 810 O O . GLN A 1 110 ? -4.339 -6.372 4.401 1.00 97.44 110 GLN A O 1
ATOM 815 N N . LEU A 1 111 ? -3.983 -5.518 6.453 1.00 96.69 111 LEU A N 1
ATOM 816 C CA . LEU A 1 111 ? -2.613 -5.054 6.192 1.00 96.69 111 LEU A CA 1
ATOM 817 C C . LEU A 1 111 ? -1.711 -6.155 5.622 1.00 96.69 111 LEU A C 1
ATOM 819 O O . LEU A 1 111 ? -0.899 -5.875 4.743 1.00 96.69 111 LEU A O 1
ATOM 823 N N . TYR A 1 112 ? -1.919 -7.396 6.054 1.00 96.50 112 TYR A N 1
ATOM 824 C CA . TYR A 1 112 ? -1.116 -8.562 5.687 1.00 96.50 112 TYR A CA 1
ATOM 825 C C . TYR A 1 112 ? -1.681 -9.355 4.498 1.00 96.50 112 TYR A C 1
ATOM 827 O O . TYR A 1 112 ? -1.191 -10.433 4.172 1.00 96.50 112 TYR A O 1
ATOM 835 N N . VAL A 1 113 ? -2.716 -8.828 3.840 1.00 96.94 113 VAL A N 1
ATOM 836 C CA . VAL A 1 113 ? -3.329 -9.418 2.647 1.00 96.94 113 VAL A CA 1
ATOM 837 C C . VAL A 1 113 ? -2.889 -8.619 1.423 1.00 96.94 113 VAL A C 1
ATOM 839 O O . VAL A 1 113 ? -3.244 -7.447 1.277 1.00 96.94 113 VAL A O 1
ATOM 842 N N . PHE A 1 114 ? -2.133 -9.256 0.524 1.00 96.31 114 PHE A N 1
ATOM 843 C CA . PHE A 1 114 ? -1.546 -8.596 -0.647 1.00 96.31 114 PHE A CA 1
ATOM 844 C C . PHE A 1 114 ? -2.595 -7.870 -1.507 1.00 96.31 114 PHE A C 1
ATOM 846 O O . PHE A 1 114 ? -2.488 -6.674 -1.752 1.00 96.31 114 PHE A O 1
ATOM 853 N N . ARG A 1 115 ? -3.663 -8.566 -1.913 1.00 96.31 115 ARG A N 1
ATOM 854 C CA . ARG A 1 115 ? -4.767 -7.998 -2.710 1.00 96.31 115 ARG A CA 1
ATOM 855 C C . ARG A 1 115 ? -5.978 -7.658 -1.844 1.00 96.31 115 ARG A C 1
ATOM 857 O O . ARG A 1 115 ? -7.096 -8.062 -2.150 1.00 96.31 115 ARG A O 1
ATOM 864 N N . ALA A 1 116 ? -5.738 -6.970 -0.732 1.00 97.19 116 ALA A N 1
ATOM 865 C CA . ALA A 1 116 ? -6.812 -6.470 0.115 1.00 97.19 116 ALA A CA 1
ATOM 866 C C . ALA A 1 116 ? -7.676 -5.449 -0.638 1.00 97.19 116 ALA A C 1
ATOM 868 O O . ALA A 1 116 ? -7.164 -4.645 -1.417 1.00 97.19 116 ALA A O 1
ATOM 869 N N . THR A 1 117 ? -8.977 -5.463 -0.362 1.00 97.31 117 THR A N 1
ATOM 870 C CA . THR A 1 117 ? -9.930 -4.470 -0.860 1.00 97.31 117 THR A CA 1
ATOM 871 C C . THR A 1 117 ? -10.456 -3.634 0.307 1.00 97.31 117 THR A C 1
ATOM 873 O O . THR A 1 117 ? -10.699 -4.183 1.390 1.00 97.31 117 THR A O 1
ATOM 876 N N . PRO A 1 118 ? -10.660 -2.320 0.126 1.00 97.19 118 PRO A N 1
ATOM 877 C CA . PRO A 1 118 ? -11.261 -1.497 1.165 1.00 97.19 118 PRO A CA 1
ATOM 878 C C . PRO A 1 118 ? -12.713 -1.928 1.412 1.00 97.19 118 PRO A C 1
ATOM 880 O O . PRO A 1 118 ? -13.423 -2.331 0.493 1.00 97.19 118 PRO A O 1
ATOM 883 N N . ALA A 1 119 ? -13.181 -1.832 2.658 1.00 95.62 119 ALA A N 1
ATOM 884 C CA . ALA A 1 119 ? -14.605 -2.011 2.959 1.00 95.62 119 ALA A CA 1
ATOM 885 C C . ALA A 1 119 ? -15.442 -0.823 2.452 1.00 95.62 119 ALA A C 1
ATOM 887 O O . ALA A 1 119 ? -16.584 -0.994 2.036 1.00 95.62 119 ALA A O 1
ATOM 888 N N . ASN A 1 120 ? -14.858 0.378 2.489 1.00 95.38 120 ASN A N 1
ATOM 889 C CA . ASN A 1 120 ? -15.451 1.624 2.019 1.00 95.38 120 ASN A CA 1
ATOM 890 C C . ASN A 1 120 ? -14.375 2.462 1.322 1.00 95.38 120 ASN A C 1
ATOM 892 O O . ASN A 1 120 ? -13.278 2.591 1.861 1.00 95.38 120 ASN A O 1
ATOM 896 N N . GLY A 1 121 ? -14.693 3.068 0.180 1.00 94.69 121 GLY A N 1
ATOM 897 C CA . GLY A 1 121 ? -13.779 3.926 -0.578 1.00 94.69 121 GLY A CA 1
ATOM 898 C C . GLY A 1 121 ? -13.352 3.326 -1.915 1.00 94.69 121 GLY A C 1
ATOM 899 O O . GLY A 1 121 ? -13.881 2.308 -2.353 1.00 94.69 121 GLY A O 1
ATOM 900 N N . ALA A 1 122 ? -12.412 3.983 -2.590 1.00 96.50 122 ALA A N 1
ATOM 901 C CA . ALA A 1 122 ? -11.961 3.577 -3.916 1.00 96.50 122 ALA A CA 1
ATOM 902 C C . ALA A 1 122 ? -10.763 2.617 -3.858 1.00 96.50 122 ALA A C 1
ATOM 904 O O . ALA A 1 122 ? -9.889 2.739 -2.999 1.00 96.50 122 ALA A O 1
ATOM 905 N N . LEU A 1 123 ? -10.707 1.702 -4.823 1.00 98.12 123 LEU A N 1
ATOM 906 C CA . LEU A 1 123 ? -9.542 0.896 -5.161 1.00 98.12 123 LEU A CA 1
ATOM 907 C C . LEU A 1 123 ? -9.192 1.152 -6.624 1.00 98.12 123 LEU A C 1
ATOM 909 O O . LEU A 1 123 ? -9.919 0.723 -7.518 1.00 98.12 123 LEU A O 1
ATOM 913 N N . THR A 1 124 ? -8.049 1.783 -6.862 1.00 98.50 124 THR A N 1
ATOM 914 C CA . THR A 1 124 ? -7.423 1.834 -8.187 1.00 98.50 124 THR A CA 1
ATOM 915 C C . THR A 1 124 ? -6.179 0.962 -8.155 1.00 98.50 124 THR A C 1
ATOM 917 O O . THR A 1 124 ? -5.346 1.127 -7.265 1.00 98.50 124 THR A O 1
ATOM 920 N N . VAL A 1 125 ? -6.038 0.049 -9.114 1.00 98.50 125 VAL A N 1
ATOM 921 C CA . VAL A 1 125 ? -4.840 -0.773 -9.307 1.00 98.50 125 VAL A CA 1
ATOM 922 C C . VAL A 1 125 ? -4.209 -0.420 -10.641 1.00 98.50 125 VAL A C 1
ATOM 924 O O . VAL A 1 125 ? -4.876 -0.400 -11.675 1.00 98.50 125 VAL A O 1
ATOM 927 N N . TYR A 1 126 ? -2.907 -0.198 -10.616 1.00 98.50 126 TYR A N 1
ATOM 928 C CA . TYR A 1 126 ? -2.072 0.094 -11.765 1.00 98.50 126 TYR A CA 1
ATOM 929 C C . TYR A 1 126 ? -1.173 -1.096 -12.080 1.00 98.50 126 TYR A C 1
ATOM 931 O O . TYR A 1 126 ? -0.815 -1.867 -11.193 1.00 98.50 126 TYR A O 1
ATOM 939 N N . SER A 1 127 ? -0.803 -1.225 -13.350 1.00 97.38 127 SER A N 1
ATOM 940 C CA . SER A 1 127 ? 0.337 -2.019 -13.801 1.00 97.38 127 SER A CA 1
ATOM 941 C C . SER A 1 127 ? 1.651 -1.314 -13.451 1.00 97.38 127 SER A C 1
ATOM 943 O O . SER A 1 127 ? 1.659 -0.123 -13.139 1.00 97.38 127 SER A O 1
ATOM 945 N N . ILE A 1 128 ? 2.781 -2.013 -13.593 1.00 95.88 128 ILE A N 1
ATOM 946 C CA . ILE A 1 128 ? 4.115 -1.433 -13.358 1.00 95.88 128 ILE A CA 1
ATOM 947 C C . ILE A 1 128 ? 4.425 -0.237 -14.276 1.00 95.88 128 ILE A C 1
ATOM 949 O O . ILE A 1 128 ? 5.185 0.647 -13.900 1.00 95.88 128 ILE A O 1
ATOM 953 N N . ASN A 1 129 ? 3.779 -0.166 -15.445 1.00 96.31 129 ASN A N 1
ATOM 954 C CA . ASN A 1 129 ? 3.914 0.943 -16.394 1.00 96.31 129 ASN A CA 1
ATOM 955 C C . ASN A 1 129 ? 2.921 2.090 -16.123 1.00 96.31 129 ASN A C 1
ATOM 957 O O . ASN A 1 129 ? 2.830 3.025 -16.913 1.00 96.31 129 ASN A O 1
ATOM 961 N N . GLY A 1 130 ? 2.127 2.011 -15.050 1.00 96.50 130 GLY A N 1
ATOM 962 C CA . GLY A 1 130 ? 1.148 3.035 -14.678 1.00 96.50 130 GLY A CA 1
ATOM 963 C C . GLY A 1 130 ? -0.208 2.936 -15.387 1.00 96.50 130 GLY A C 1
ATOM 964 O O . GLY A 1 130 ? -1.094 3.739 -15.111 1.00 96.50 130 GLY A O 1
ATOM 965 N N . THR A 1 131 ? -0.425 1.953 -16.267 1.00 98.12 131 THR A N 1
ATOM 966 C CA . THR A 1 131 ? -1.751 1.699 -16.864 1.00 98.12 131 THR A CA 1
ATOM 967 C C . THR A 1 131 ? -2.727 1.193 -15.806 1.00 98.12 131 THR A C 1
ATOM 969 O O . THR A 1 131 ? -2.369 0.294 -15.049 1.00 98.12 131 THR A O 1
ATOM 972 N N . ILE A 1 132 ? -3.955 1.716 -15.774 1.00 98.06 132 ILE A N 1
ATOM 973 C CA . ILE A 1 132 ? -5.015 1.235 -14.875 1.00 98.06 132 ILE A CA 1
ATOM 974 C C . ILE A 1 132 ? -5.421 -0.188 -15.280 1.00 98.06 132 ILE A C 1
ATOM 976 O O . ILE A 1 132 ? -5.773 -0.437 -16.429 1.00 98.06 132 ILE A O 1
ATOM 980 N N . LEU A 1 133 ? -5.369 -1.113 -14.323 1.00 97.81 133 LEU A N 1
ATOM 981 C CA . LEU A 1 133 ? -5.804 -2.506 -14.465 1.00 97.81 133 LEU A CA 1
ATOM 982 C C . LEU A 1 133 ? -7.177 -2.751 -13.838 1.00 97.81 133 LEU A C 1
ATOM 984 O O . LEU A 1 133 ? -7.920 -3.614 -14.293 1.00 97.81 133 LEU A O 1
ATOM 988 N N . GLN A 1 134 ? -7.493 -2.023 -12.769 1.00 97.50 134 GLN A N 1
ATOM 989 C CA . GLN A 1 134 ? -8.733 -2.168 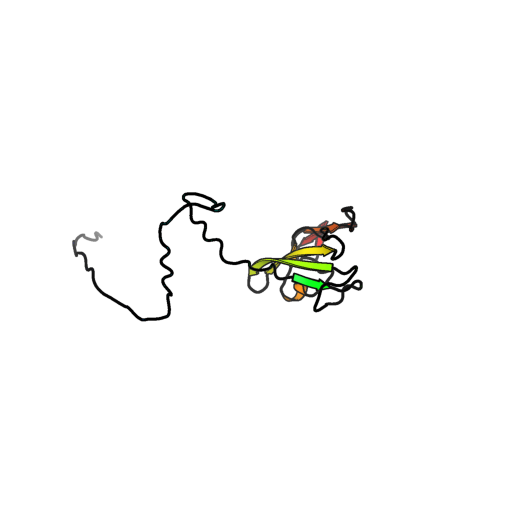-12.019 1.00 97.50 134 GLN A CA 1
ATOM 990 C C . GLN A 1 134 ? -9.085 -0.827 -11.387 1.00 97.50 134 GLN A C 1
ATOM 992 O O . GLN A 1 134 ? -8.208 -0.138 -10.868 1.00 97.50 134 GLN A O 1
ATOM 997 N N . GLN A 1 135 ? -10.365 -0.483 -11.401 1.00 97.88 135 GLN A N 1
ATOM 998 C CA . GLN A 1 135 ? -10.898 0.661 -10.679 1.00 97.88 135 GLN A CA 1
ATOM 999 C C . GLN A 1 135 ? -12.271 0.278 -10.142 1.00 97.88 135 GLN A C 1
ATOM 1001 O O . GLN A 1 135 ? -13.109 -0.176 -10.914 1.00 97.88 135 GLN A O 1
ATOM 1006 N N . GLN A 1 136 ? -12.461 0.393 -8.830 1.00 98.06 136 GLN A N 1
ATOM 1007 C CA . GLN A 1 136 ? -13.703 0.029 -8.154 1.00 98.06 136 GLN A CA 1
ATOM 1008 C C . GLN A 1 136 ? -13.996 0.978 -6.996 1.00 98.06 136 GLN A C 1
ATOM 1010 O O . GLN A 1 136 ? -13.072 1.480 -6.350 1.00 98.06 136 GLN A O 1
ATOM 1015 N N . ILE A 1 137 ? -15.275 1.171 -6.687 1.00 97.19 137 ILE A N 1
ATOM 1016 C CA . ILE A 1 137 ? -15.729 1.860 -5.476 1.00 97.19 137 ILE A CA 1
ATOM 1017 C C . ILE A 1 137 ? -16.449 0.861 -4.579 1.00 97.19 137 ILE A C 1
ATOM 1019 O O . ILE A 1 137 ? -17.347 0.146 -5.019 1.00 97.19 137 ILE A O 1
ATOM 1023 N N . PHE A 1 138 ? -16.057 0.837 -3.308 1.00 97.31 138 PHE A N 1
ATOM 1024 C CA . PHE A 1 138 ? -16.621 -0.025 -2.283 1.00 97.31 138 PHE A CA 1
ATOM 1025 C C . PHE A 1 138 ? -17.489 0.765 -1.306 1.00 97.31 138 PHE A C 1
ATOM 1027 O O . PHE A 1 138 ? -17.106 1.846 -0.846 1.00 97.31 138 PHE A O 1
ATOM 1034 N N . GLN A 1 139 ? -18.624 0.182 -0.932 1.00 97.12 139 GLN A N 1
ATOM 1035 C CA . GLN A 1 139 ? -19.450 0.611 0.190 1.00 97.12 139 GLN A CA 1
ATOM 1036 C C . GLN A 1 139 ? -19.935 -0.627 0.947 1.00 97.12 139 GLN A C 1
ATOM 1038 O O . GLN A 1 139 ? -20.523 -1.528 0.356 1.00 97.12 139 GLN A O 1
ATOM 1043 N N . ASN A 1 140 ? -19.679 -0.693 2.255 1.00 95.94 140 ASN A N 1
ATOM 1044 C CA . ASN A 1 140 ? -20.018 -1.838 3.108 1.00 95.94 140 ASN A CA 1
ATOM 1045 C C . ASN A 1 140 ? -19.567 -3.190 2.516 1.00 95.94 140 ASN A C 1
ATOM 1047 O O . ASN A 1 140 ? -20.338 -4.147 2.454 1.00 95.94 140 ASN A O 1
ATOM 1051 N N . ASN A 1 141 ? -18.316 -3.249 2.048 1.00 93.88 141 ASN A N 1
ATOM 1052 C CA . ASN A 1 141 ? -17.688 -4.410 1.406 1.00 93.88 141 ASN A CA 1
ATOM 1053 C C . ASN A 1 141 ? -18.301 -4.833 0.058 1.00 93.88 141 ASN A C 1
ATOM 1055 O O . ASN A 1 141 ? -17.905 -5.864 -0.480 1.00 93.88 141 ASN A O 1
ATOM 1059 N N . GLN A 1 142 ? -19.223 -4.052 -0.504 1.00 95.38 142 GLN A N 1
ATOM 1060 C CA . GLN A 1 142 ? -19.815 -4.296 -1.818 1.00 95.38 142 GLN A CA 1
ATOM 1061 C C . GLN A 1 142 ? -19.230 -3.343 -2.851 1.00 95.38 142 GLN A C 1
ATOM 1063 O O . GLN A 1 142 ? -19.025 -2.166 -2.559 1.00 95.38 142 GLN A O 1
ATOM 1068 N N . VAL A 1 143 ? -18.992 -3.846 -4.062 1.00 95.94 143 VAL A N 1
ATOM 1069 C CA . VAL A 1 143 ? -18.642 -3.004 -5.209 1.00 95.94 143 VAL A CA 1
ATOM 1070 C C . VAL A 1 143 ? -19.909 -2.307 -5.687 1.00 95.94 143 VAL A C 1
ATOM 1072 O O . VAL A 1 143 ? -20.911 -2.967 -5.956 1.00 95.94 143 VAL A O 1
ATOM 1075 N N . ILE A 1 144 ? -19.859 -0.984 -5.791 1.00 96.44 144 ILE A N 1
ATOM 1076 C CA . ILE A 1 144 ? -20.973 -0.165 -6.286 1.00 96.44 144 ILE A CA 1
ATOM 1077 C C . ILE A 1 144 ? -20.670 0.487 -7.637 1.00 96.44 144 ILE A C 1
ATOM 1079 O O . ILE A 1 144 ? -21.590 0.955 -8.304 1.00 96.44 144 ILE A O 1
ATOM 1083 N N . GLN A 1 145 ? -19.396 0.513 -8.032 1.00 88.62 145 GLN A N 1
ATOM 1084 C CA . GLN A 1 145 ? -18.916 1.049 -9.300 1.00 88.62 145 GLN A CA 1
ATOM 1085 C C . GLN A 1 145 ? -17.615 0.365 -9.699 1.00 88.62 145 GLN A C 1
ATOM 1087 O O . GLN A 1 145 ? -16.823 0.061 -8.775 1.00 88.62 145 GLN A O 1
#

Sequence (145 aa):
MKYQLIMMSGLLLNACVSGLTSGDGVSVGVGIGGMFGNRIGVGTSIQMPTQTTPTTIHFDAQGRLSDAASKNGFYRQIISKQSANQYIVQDFYEMGGAKRTDPMPLTASQLYVFRATPANGALTVYSINGTILQQQIFQNNQVIQ

Foldseek 3Di:
DDDDDDDDDDDDDDDDDDDDDDDDDDPPDDDDDDDDDDDDDPDDPPPPPDDPPFDKWWAECVRATDPDHYDQTKIKTFPDDPDQFKTWIWIATSVPGHTQWDTDIGTPVQNRGRPRDHQAAWTWGADSVRHTPDIFGHHRNDTPD

Organism: NCBI:txid641147

Radius of gyration: 27.66 Å; chains: 1; bounding box: 76×55×64 Å

Secondary structure (DSSP, 8-state):
------------------------------------S----SS------------EEEE-TTS-EESS--TT-EEEEEEEEEETTEEEEEEEETTTT-BSB--EEE-TTGGG-TT---SSEEEEEE-TTS-EEEEEEEETTEE--

pLDDT: mean 77.58, std 24.53, range [37.41, 98.62]